Protein AF-A0A3P7XZB9-F1 (afdb_monomer)

Structure (mmCIF, N/CA/C/O backbone):
data_AF-A0A3P7XZB9-F1
#
_entry.id   AF-A0A3P7XZB9-F1
#
loop_
_atom_site.group_PDB
_atom_site.id
_atom_site.type_symbol
_atom_site.label_atom_id
_atom_site.label_alt_id
_atom_site.label_comp_id
_atom_site.label_asym_id
_atom_site.label_entity_id
_atom_site.label_seq_id
_atom_site.pdbx_PDB_ins_code
_atom_site.Cartn_x
_atom_site.Cartn_y
_atom_site.Cartn_z
_atom_site.occupancy
_atom_site.B_iso_or_equiv
_atom_site.auth_seq_id
_atom_site.auth_comp_id
_atom_site.auth_asym_id
_atom_site.auth_atom_id
_atom_site.pdbx_PDB_model_num
ATOM 1 N N . MET A 1 1 ? -9.975 9.007 14.722 1.00 91.31 1 MET A N 1
ATOM 2 C CA . MET A 1 1 ? -9.645 9.536 13.384 1.00 91.31 1 MET A CA 1
ATOM 3 C C . MET A 1 1 ? -10.813 9.262 12.447 1.00 91.31 1 MET A C 1
ATOM 5 O O . MET A 1 1 ? -11.227 8.114 12.351 1.00 91.31 1 MET A O 1
ATOM 9 N N . SER A 1 2 ? -11.409 10.288 11.842 1.00 95.75 2 SER A N 1
ATOM 10 C CA . SER A 1 2 ? -12.516 10.125 10.889 1.00 95.75 2 SER A CA 1
ATOM 11 C C . SER A 1 2 ? -12.021 9.703 9.500 1.00 95.75 2 SER A C 1
ATOM 13 O O . SER A 1 2 ? -10.826 9.743 9.218 1.00 95.75 2 SER A O 1
ATOM 15 N N . ALA A 1 3 ? -12.940 9.332 8.602 1.00 94.31 3 ALA A N 1
ATOM 16 C CA . ALA A 1 3 ? -12.600 9.054 7.203 1.00 94.31 3 ALA A CA 1
ATOM 17 C C . ALA A 1 3 ? -11.959 10.254 6.478 1.00 94.31 3 ALA A C 1
ATOM 19 O O . ALA A 1 3 ? -11.137 10.040 5.593 1.00 94.31 3 ALA A O 1
ATOM 20 N N . GLU A 1 4 ? -12.309 11.492 6.850 1.00 94.50 4 GLU A N 1
ATOM 21 C CA . GLU A 1 4 ? -11.699 12.693 6.260 1.00 94.50 4 GLU A CA 1
ATOM 22 C C . GLU A 1 4 ? -10.280 12.906 6.796 1.00 94.50 4 GLU A C 1
ATOM 24 O O . GLU A 1 4 ? -9.359 13.163 6.028 1.00 94.50 4 GLU A O 1
ATOM 29 N N . ASP A 1 5 ? -10.077 12.703 8.101 1.00 95.19 5 ASP A N 1
ATOM 30 C CA . ASP A 1 5 ? -8.743 12.767 8.708 1.00 95.19 5 ASP A CA 1
ATOM 31 C C . ASP A 1 5 ? -7.814 11.702 8.109 1.00 95.19 5 ASP A C 1
ATOM 33 O O . ASP A 1 5 ? -6.656 11.982 7.808 1.00 95.19 5 ASP A O 1
ATOM 37 N N . LEU A 1 6 ? -8.336 10.490 7.888 1.00 94.69 6 LEU A N 1
ATOM 38 C CA . LEU A 1 6 ? -7.588 9.401 7.265 1.00 94.69 6 LEU A CA 1
ATOM 39 C C . LEU A 1 6 ? -7.213 9.733 5.816 1.00 94.69 6 LEU A C 1
ATOM 41 O O . LEU A 1 6 ? -6.099 9.443 5.388 1.00 94.69 6 LEU A O 1
ATOM 45 N N . LYS A 1 7 ? -8.122 10.355 5.059 1.00 94.50 7 LYS A N 1
ATOM 46 C CA . LYS A 1 7 ? -7.826 10.827 3.704 1.00 94.50 7 LYS A CA 1
ATOM 47 C C . LYS A 1 7 ? -6.694 11.858 3.719 1.00 94.50 7 LYS A C 1
ATOM 49 O O . LYS A 1 7 ? -5.737 11.708 2.965 1.00 94.50 7 LYS A O 1
ATOM 54 N N . ASN A 1 8 ? -6.776 12.846 4.610 1.00 94.19 8 ASN A N 1
ATOM 55 C CA . ASN A 1 8 ? -5.743 13.871 4.755 1.00 94.19 8 ASN A CA 1
ATOM 56 C C . ASN A 1 8 ? -4.385 13.252 5.106 1.00 94.19 8 ASN A C 1
ATOM 58 O O . ASN A 1 8 ? -3.385 13.626 4.505 1.00 94.19 8 ASN A O 1
ATOM 62 N N . PHE A 1 9 ? -4.355 12.262 6.005 1.00 93.81 9 PHE A N 1
ATOM 63 C CA . PHE A 1 9 ? -3.136 11.522 6.342 1.00 93.81 9 PHE A CA 1
ATOM 64 C C . PHE A 1 9 ? -2.492 10.859 5.113 1.00 93.81 9 PHE A C 1
ATOM 66 O O . PHE A 1 9 ? -1.279 10.950 4.923 1.00 93.81 9 PHE A O 1
ATOM 73 N N . PHE A 1 10 ? -3.284 10.212 4.253 1.00 92.50 10 PHE A N 1
ATOM 74 C CA . PHE A 1 10 ? -2.743 9.590 3.044 1.00 92.50 10 PHE A CA 1
ATOM 75 C C . PHE A 1 10 ? -2.196 10.612 2.042 1.00 92.50 10 PHE A C 1
ATOM 77 O O . PHE A 1 10 ? -1.165 10.359 1.417 1.00 92.50 10 PHE A O 1
ATOM 84 N N . GLU A 1 11 ? -2.853 11.764 1.909 1.00 91.88 11 GLU A N 1
ATOM 85 C CA . GLU A 1 11 ? -2.420 12.825 1.000 1.00 91.88 11 GLU A CA 1
ATOM 86 C C . GLU A 1 11 ? -1.163 13.549 1.509 1.00 91.88 11 GLU A C 1
ATOM 88 O O . GLU A 1 11 ? -0.254 13.794 0.716 1.00 91.88 11 GLU A O 1
ATOM 93 N N . SER A 1 12 ? -1.085 13.866 2.808 1.00 91.25 12 SER A N 1
ATOM 94 C CA . SER A 1 12 ? 0.022 14.642 3.381 1.00 91.25 12 SER A CA 1
ATOM 95 C C . SER A 1 12 ? 1.234 13.792 3.753 1.00 91.25 12 SER A C 1
ATOM 97 O O . SER A 1 12 ? 2.356 14.162 3.418 1.00 91.25 12 SER A O 1
ATOM 99 N N . GLU A 1 13 ? 1.022 12.650 4.412 1.00 89.69 13 GLU A N 1
ATOM 100 C CA . GLU A 1 13 ? 2.111 11.863 5.006 1.00 89.69 13 GLU A CA 1
ATOM 101 C C . GLU A 1 13 ? 2.535 10.680 4.135 1.00 89.69 13 GLU A C 1
ATOM 103 O O . GLU A 1 13 ? 3.694 10.277 4.167 1.00 89.69 13 GLU A O 1
ATOM 108 N N . GLN A 1 14 ? 1.608 10.089 3.373 1.00 87.00 14 GLN A N 1
ATOM 109 C CA . GLN A 1 14 ? 1.889 8.900 2.552 1.00 87.00 14 GLN A CA 1
ATOM 110 C C . GLN A 1 14 ? 2.082 9.225 1.064 1.00 87.00 14 GLN A C 1
ATOM 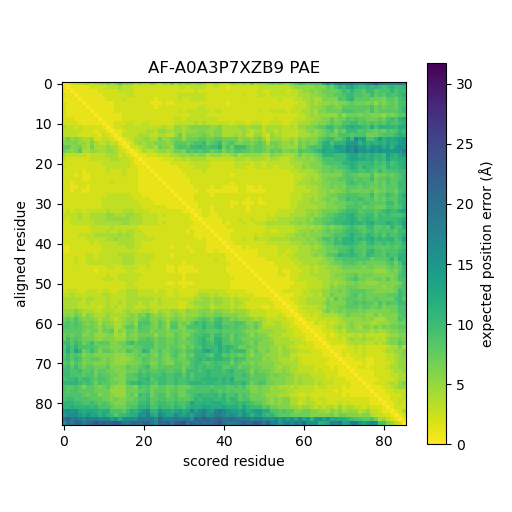112 O O . GLN A 1 14 ? 2.423 8.340 0.281 1.00 87.00 14 GLN A O 1
ATOM 117 N N . GLY A 1 15 ? 1.832 10.472 0.647 1.00 84.50 15 GLY A N 1
ATOM 118 C CA . GLY A 1 15 ? 1.916 10.898 -0.754 1.00 84.50 15 GLY A CA 1
ATOM 119 C C . GLY A 1 15 ? 0.944 10.170 -1.697 1.00 84.50 15 GLY A C 1
ATOM 120 O O . GLY A 1 15 ? 1.110 10.233 -2.916 1.00 84.50 15 GLY A O 1
ATOM 121 N N . ARG A 1 16 ? -0.068 9.4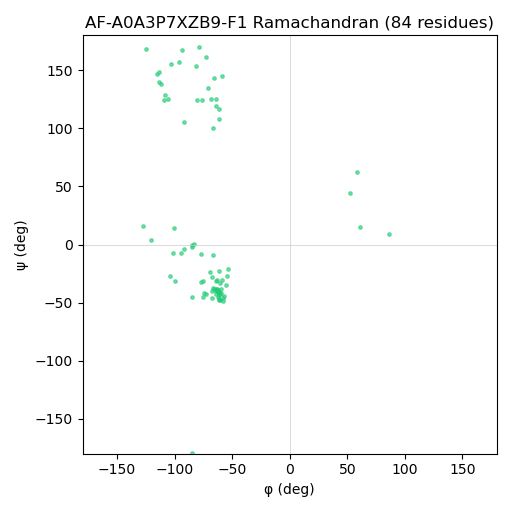71 -1.159 1.00 83.44 16 ARG A N 1
ATOM 122 C CA . ARG A 1 16 ? -1.101 8.761 -1.928 1.00 83.44 16 ARG A CA 1
ATOM 123 C C . ARG A 1 16 ? -2.279 9.708 -2.145 1.00 83.44 16 ARG A C 1
ATOM 125 O O . ARG A 1 16 ? -3.061 9.960 -1.233 1.00 83.44 16 ARG A O 1
ATOM 132 N N . THR A 1 17 ? -2.420 10.223 -3.363 1.00 82.38 17 THR A N 1
ATOM 133 C CA . THR A 1 17 ? -3.518 11.130 -3.734 1.00 82.38 17 THR A CA 1
ATOM 134 C C . THR A 1 17 ? -4.676 10.390 -4.402 1.00 82.38 17 THR A C 1
ATOM 136 O O . THR A 1 17 ? -4.514 9.299 -4.948 1.00 82.38 17 THR A O 1
ATOM 139 N N . GLY A 1 18 ? -5.873 10.984 -4.357 1.00 83.69 18 GLY A N 1
ATOM 140 C CA . GLY A 1 18 ? -7.047 10.463 -5.068 1.00 83.69 18 GLY A CA 1
ATOM 141 C C . GLY A 1 18 ? -7.849 9.397 -4.317 1.00 83.69 18 GLY A C 1
ATOM 142 O O . GLY A 1 18 ? -8.766 8.811 -4.892 1.00 83.69 18 GLY A O 1
ATOM 143 N N . LEU A 1 19 ? -7.551 9.166 -3.035 1.00 88.62 19 LEU A N 1
ATOM 144 C CA . LEU A 1 19 ? -8.381 8.329 -2.173 1.00 88.62 19 LEU A CA 1
ATOM 145 C C . LEU A 1 19 ? -9.765 8.960 -1.985 1.00 88.62 19 LEU A C 1
ATOM 147 O O . LEU A 1 19 ? -9.921 10.111 -1.568 1.00 88.62 19 LEU A O 1
ATOM 151 N N . THR A 1 20 ? -10.793 8.180 -2.299 1.00 93.00 20 THR A N 1
ATOM 152 C CA . THR A 1 20 ? -12.186 8.577 -2.088 1.00 93.00 20 THR A CA 1
ATOM 153 C C . THR A 1 20 ? -12.595 8.339 -0.639 1.00 93.00 20 THR A C 1
ATOM 155 O O . THR A 1 20 ? -12.102 7.432 0.035 1.00 93.00 20 THR A O 1
ATOM 158 N N . ARG A 1 21 ? -13.578 9.107 -0.160 1.00 92.06 21 ARG A N 1
ATOM 159 C CA . ARG A 1 21 ? -14.116 8.944 1.197 1.00 92.06 21 ARG A CA 1
ATOM 160 C C . ARG A 1 21 ? -14.608 7.517 1.471 1.00 92.06 21 ARG A C 1
ATOM 162 O O . ARG A 1 21 ? -14.473 7.033 2.592 1.00 92.06 21 ARG A O 1
ATOM 169 N N . ASP A 1 22 ? -15.169 6.841 0.472 1.00 94.62 22 ASP A N 1
ATOM 170 C CA . ASP A 1 22 ? -15.672 5.475 0.637 1.00 94.62 22 ASP A CA 1
ATOM 171 C C . ASP A 1 22 ? -14.545 4.436 0.702 1.00 94.62 22 ASP A C 1
ATOM 173 O O . ASP A 1 22 ? -14.654 3.482 1.472 1.00 94.62 22 ASP A O 1
ATOM 177 N N . GLN A 1 23 ? -13.420 4.662 0.014 1.00 93.94 23 GLN A N 1
ATOM 178 C CA . GLN A 1 23 ? -12.206 3.861 0.217 1.00 93.94 23 GLN A CA 1
ATOM 179 C C . GLN A 1 23 ? -11.653 4.041 1.636 1.00 93.94 23 GLN A C 1
ATOM 181 O O . GLN A 1 23 ? -11.337 3.051 2.292 1.00 93.94 23 GLN A O 1
ATOM 186 N N . CYS A 1 24 ? -11.623 5.269 2.167 1.00 95.06 24 CYS A N 1
ATOM 187 C CA . CYS A 1 24 ? -11.213 5.505 3.555 1.00 95.06 24 CYS A CA 1
ATOM 188 C C . CYS A 1 24 ? -12.128 4.778 4.553 1.00 95.06 24 CYS A C 1
ATOM 190 O O . CYS A 1 24 ? -11.638 4.139 5.479 1.00 95.06 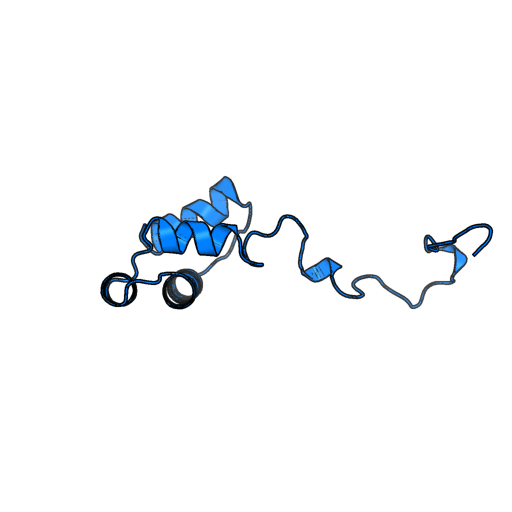24 CYS A O 1
ATOM 192 N N . LYS A 1 25 ? -13.453 4.790 4.351 1.00 95.88 25 LYS 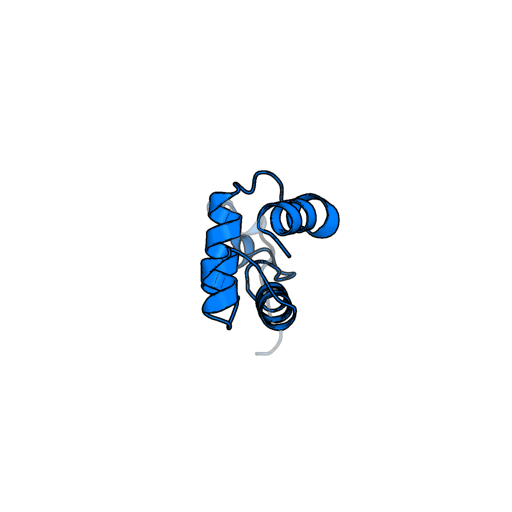A N 1
ATOM 193 C CA . LYS A 1 25 ? -14.380 4.002 5.187 1.00 95.88 25 LYS A CA 1
ATOM 194 C C . LYS A 1 25 ? -14.139 2.496 5.072 1.00 95.88 25 LYS A C 1
ATOM 196 O O . LYS A 1 25 ? -14.239 1.793 6.073 1.00 95.88 25 LYS A O 1
ATOM 201 N N . ALA A 1 26 ? -13.824 1.992 3.878 1.00 96.06 26 ALA A N 1
ATOM 202 C CA . ALA A 1 26 ? -13.497 0.582 3.685 1.00 96.06 26 ALA A CA 1
ATOM 203 C C . ALA A 1 26 ? -12.241 0.183 4.478 1.00 96.06 26 ALA A C 1
ATOM 205 O O . ALA A 1 26 ? -12.245 -0.859 5.132 1.00 96.06 26 ALA A O 1
ATOM 206 N N . LEU A 1 27 ? -11.215 1.041 4.501 1.00 95.44 27 LEU A N 1
ATOM 207 C CA . LEU A 1 27 ? -10.025 0.849 5.334 1.00 95.44 27 LEU A CA 1
ATOM 208 C C . LEU A 1 27 ? -10.377 0.847 6.827 1.00 95.44 27 LEU A C 1
ATOM 210 O O . LEU A 1 27 ? -9.958 -0.052 7.551 1.00 95.44 27 LEU A O 1
ATOM 214 N N . ILE A 1 28 ? -11.210 1.787 7.285 1.00 96.38 28 ILE A N 1
ATOM 215 C CA . ILE A 1 28 ? -11.684 1.811 8.678 1.00 96.38 28 ILE A CA 1
ATOM 216 C C . ILE A 1 28 ? -12.398 0.503 9.028 1.00 96.38 28 ILE A C 1
ATOM 218 O O . ILE A 1 28 ? -12.060 -0.133 10.020 1.00 96.38 28 ILE A O 1
ATOM 222 N N . ASN A 1 29 ? -13.322 0.044 8.186 1.00 95.88 29 ASN A N 1
ATOM 223 C CA . ASN A 1 29 ? -14.048 -1.205 8.418 1.00 95.88 29 ASN A CA 1
ATOM 224 C C . ASN 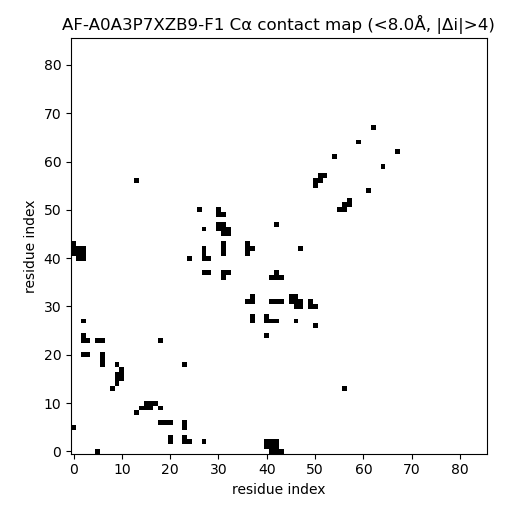A 1 29 ? -13.149 -2.448 8.409 1.00 95.88 29 ASN A C 1
ATOM 226 O O . ASN A 1 29 ? -13.444 -3.412 9.118 1.00 95.88 29 ASN A O 1
ATOM 230 N N . ARG A 1 30 ? -12.071 -2.435 7.616 1.00 96.25 30 ARG A N 1
ATOM 231 C CA . ARG A 1 30 ? -11.110 -3.539 7.515 1.00 96.25 30 ARG A CA 1
ATOM 232 C C . ARG A 1 30 ? -10.182 -3.610 8.729 1.00 96.25 30 ARG A C 1
ATOM 234 O O . ARG A 1 30 ? -9.955 -4.707 9.231 1.00 96.25 30 ARG A O 1
ATOM 241 N N . PHE A 1 31 ? -9.647 -2.475 9.179 1.00 96.38 31 PHE A N 1
ATOM 242 C CA . PHE A 1 31 ? -8.541 -2.443 10.146 1.00 96.38 31 PHE A CA 1
ATOM 243 C C . PHE A 1 31 ? -8.950 -2.086 11.576 1.00 96.38 31 PHE A C 1
ATOM 245 O O . PHE A 1 31 ? -8.287 -2.522 12.513 1.00 96.38 31 PHE A O 1
ATOM 252 N N . GLU A 1 32 ? -10.033 -1.337 11.785 1.00 97.50 32 GLU A N 1
ATOM 253 C CA . GLU A 1 32 ? -10.467 -0.972 13.137 1.00 97.50 32 GLU A CA 1
ATOM 254 C C . GLU A 1 32 ? -10.977 -2.209 13.885 1.00 97.50 32 GLU A C 1
ATOM 256 O O . GLU A 1 32 ? -11.876 -2.860 13.374 1.00 97.50 32 GLU A O 1
ATOM 261 N N . PRO A 1 33 ? -10.485 -2.578 15.078 1.00 95.12 33 PRO A N 1
ATOM 262 C CA . PRO A 1 33 ? -10.971 -3.769 15.782 1.00 95.12 33 PRO A CA 1
ATOM 263 C C . PRO A 1 33 ? -12.330 -3.559 16.471 1.00 95.12 33 PRO A C 1
ATOM 265 O O . PRO A 1 33 ? -13.122 -4.498 16.565 1.00 95.12 33 PRO A O 1
ATOM 268 N N . SER A 1 34 ? -12.622 -2.342 16.944 1.00 96.25 34 SER A N 1
ATOM 269 C CA . SER A 1 34 ? -13.856 -2.046 17.676 1.00 96.25 34 SER A CA 1
ATOM 270 C C . SER A 1 34 ? -15.065 -1.949 16.745 1.00 96.25 34 SER A C 1
ATOM 272 O O . SER A 1 34 ? -15.105 -1.137 15.820 1.00 96.25 34 SER A O 1
ATOM 274 N N . HIS A 1 35 ? -16.099 -2.743 17.030 1.00 94.44 35 HIS A N 1
ATOM 275 C CA . HIS A 1 35 ? -17.347 -2.714 16.270 1.00 94.44 35 HIS A CA 1
ATOM 276 C C . HIS A 1 35 ? -18.073 -1.363 16.379 1.00 94.44 35 HIS A C 1
ATOM 278 O O . HIS A 1 35 ? -18.597 -0.876 15.380 1.00 94.44 35 HIS A O 1
ATOM 284 N N . GLU A 1 36 ? -18.074 -0.731 17.556 1.00 95.62 36 GLU A N 1
ATOM 285 C CA . GLU A 1 36 ? -18.666 0.603 17.732 1.00 95.62 36 GLU A CA 1
ATOM 286 C C . GLU A 1 36 ? -17.955 1.637 16.856 1.00 95.62 36 GLU A C 1
ATOM 288 O O . GLU A 1 36 ? -18.599 2.371 16.108 1.00 95.62 36 GLU A O 1
ATOM 293 N N . ASN A 1 37 ? -16.621 1.646 16.868 1.00 94.44 37 ASN A N 1
ATOM 294 C CA . ASN A 1 37 ? -15.843 2.584 16.061 1.00 94.44 37 ASN A CA 1
ATOM 295 C C . ASN A 1 37 ? -16.087 2.387 14.557 1.00 94.44 37 ASN A C 1
ATOM 297 O O . ASN A 1 37 ? -16.261 3.372 13.836 1.00 94.44 37 ASN A O 1
ATOM 301 N N . ARG A 1 38 ? -16.209 1.135 14.088 1.00 95.00 38 ARG A N 1
ATOM 302 C CA . ARG A 1 38 ? -16.610 0.837 12.700 1.00 95.00 38 ARG A CA 1
ATOM 303 C C . ARG A 1 38 ? -17.973 1.434 12.356 1.00 95.00 38 ARG A C 1
ATOM 305 O O . ARG A 1 38 ? -18.104 2.078 11.318 1.00 95.00 38 ARG A O 1
ATOM 312 N N . GLN A 1 39 ? -18.971 1.283 13.231 1.00 94.69 39 GLN A N 1
ATOM 313 C CA . GLN A 1 39 ? -20.305 1.857 13.009 1.00 94.69 39 GLN A CA 1
ATOM 314 C C . GLN A 1 39 ? -20.263 3.383 12.870 1.00 94.69 39 GLN A C 1
ATOM 316 O O . GLN A 1 39 ? -20.944 3.947 12.011 1.00 94.69 39 GLN A O 1
ATOM 321 N N . TYR A 1 40 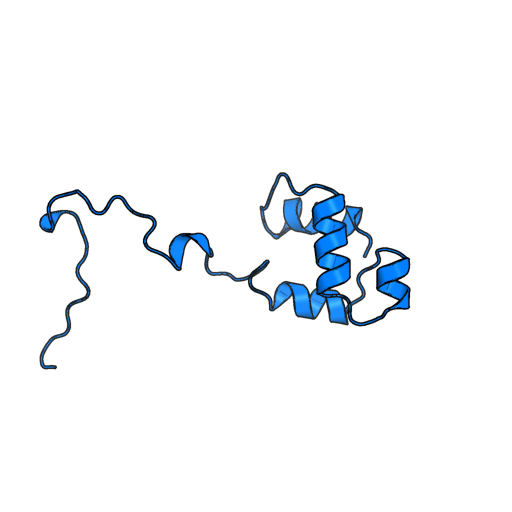? -19.419 4.050 13.658 1.00 95.00 40 TYR A N 1
ATOM 322 C CA . TYR A 1 40 ? -19.232 5.499 13.581 1.00 95.00 40 TYR A CA 1
ATOM 323 C C . TYR A 1 40 ? -18.247 5.949 12.490 1.00 95.00 40 TYR A C 1
ATOM 325 O O . TYR A 1 40 ? -18.058 7.151 12.308 1.00 95.00 40 TYR A O 1
ATOM 333 N N . ASN A 1 41 ? -17.664 5.028 11.712 1.00 94.50 41 ASN A N 1
ATOM 334 C CA . ASN A 1 41 ? -16.599 5.305 10.739 1.00 94.50 41 ASN A CA 1
ATOM 335 C C . ASN A 1 41 ? -15.420 6.066 11.368 1.00 94.50 41 ASN A C 1
ATOM 337 O O . ASN A 1 41 ? -14.910 7.044 10.810 1.00 94.50 41 ASN A O 1
ATOM 341 N N . LEU A 1 42 ? -15.014 5.615 12.551 1.00 96.56 42 LEU A N 1
ATOM 342 C CA . LEU A 1 42 ? -13.871 6.121 13.289 1.00 96.56 42 LEU A CA 1
ATOM 343 C C . LEU A 1 42 ? -12.797 5.041 13.361 1.00 96.56 42 LEU A C 1
ATOM 345 O O . LEU A 1 42 ? -13.088 3.871 13.573 1.00 96.56 42 LEU A O 1
ATOM 349 N N . MET A 1 43 ? -11.546 5.455 13.213 1.00 97.06 43 MET A N 1
ATOM 350 C CA . MET A 1 43 ? -10.372 4.632 13.470 1.00 97.06 43 MET A CA 1
ATOM 351 C C . MET A 1 43 ? -9.716 5.083 14.775 1.00 97.06 43 MET A C 1
ATOM 353 O O . MET A 1 43 ? -9.427 6.274 14.960 1.00 97.06 43 MET A O 1
ATOM 357 N N . GLY A 1 44 ? -9.543 4.133 15.686 1.00 96.50 44 GLY A N 1
ATOM 358 C CA . GLY A 1 44 ? -8.791 4.262 16.924 1.00 96.50 44 GLY A CA 1
ATOM 359 C C . GLY A 1 44 ? -7.301 3.999 16.708 1.00 96.50 44 GLY A C 1
ATOM 360 O O . GLY A 1 44 ? -6.847 3.734 15.595 1.00 96.50 44 GLY A O 1
ATOM 361 N N . ILE A 1 45 ? -6.523 4.076 17.789 1.00 96.19 45 ILE A N 1
ATOM 362 C CA . ILE A 1 45 ? -5.065 3.904 17.723 1.00 96.19 45 ILE A CA 1
ATOM 363 C C . ILE A 1 45 ? -4.660 2.485 17.310 1.00 96.19 45 ILE A C 1
ATOM 365 O O . ILE A 1 45 ? -3.738 2.321 16.514 1.00 96.19 45 ILE A O 1
ATOM 369 N N . ASP A 1 46 ? -5.384 1.470 17.782 1.00 96.00 46 ASP A N 1
ATOM 370 C CA . ASP A 1 46 ? -5.103 0.074 17.443 1.00 96.00 46 ASP A CA 1
ATOM 371 C C . ASP A 1 46 ? -5.377 -0.189 15.960 1.00 96.00 46 ASP A C 1
ATOM 373 O O . ASP A 1 46 ? -4.531 -0.743 15.261 1.00 96.00 46 ASP A O 1
ATOM 377 N N . GLY A 1 47 ? -6.520 0.286 15.449 1.00 96.50 47 GLY A N 1
ATOM 378 C CA . GLY A 1 47 ? -6.859 0.180 14.030 1.00 96.50 47 GLY A CA 1
ATOM 379 C C . GLY A 1 47 ? -5.876 0.923 13.133 1.00 96.50 47 GLY A C 1
ATOM 380 O O . GLY A 1 47 ? -5.476 0.407 12.091 1.00 96.50 47 GLY A O 1
ATOM 381 N N . PHE A 1 48 ? -5.427 2.105 13.561 1.00 96.00 48 PHE A N 1
ATOM 382 C CA . PHE A 1 48 ? -4.421 2.864 12.825 1.00 96.00 48 PHE A CA 1
ATOM 383 C C . PHE A 1 48 ? -3.053 2.178 12.832 1.00 96.00 48 PHE A C 1
ATOM 385 O O . PHE A 1 48 ? -2.396 2.110 11.799 1.00 96.00 48 PHE A O 1
ATOM 392 N N . THR A 1 49 ? -2.646 1.596 13.960 1.00 95.75 49 THR A N 1
ATOM 393 C CA . THR A 1 49 ? -1.401 0.820 14.050 1.00 95.75 49 THR 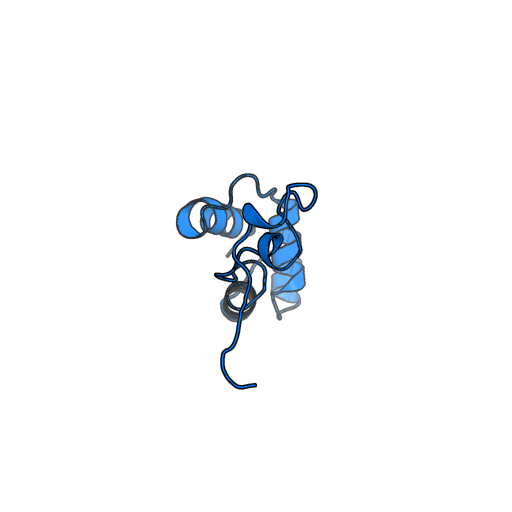A CA 1
ATOM 394 C C . THR A 1 49 ? -1.446 -0.392 13.119 1.00 95.75 49 THR A C 1
ATOM 396 O O . THR A 1 49 ? -0.486 -0.649 12.396 1.00 95.75 49 THR A O 1
ATOM 399 N N . LEU A 1 50 ? -2.574 -1.108 13.075 1.00 95.25 50 LEU A N 1
ATOM 400 C CA . LEU A 1 50 ? -2.768 -2.229 12.153 1.00 95.25 50 LEU A CA 1
ATOM 401 C C . LEU A 1 50 ? -2.747 -1.789 10.684 1.00 95.25 50 LEU A C 1
ATOM 403 O O . LEU A 1 50 ? -2.182 -2.500 9.858 1.00 95.25 50 LEU A O 1
ATOM 407 N N . LEU A 1 51 ? -3.320 -0.626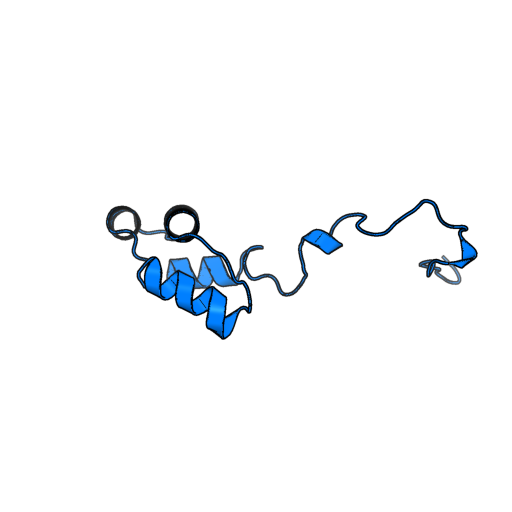 10.360 1.00 95.06 51 LEU A N 1
ATOM 408 C CA . LEU A 1 51 ? -3.250 -0.050 9.017 1.00 95.06 51 LEU A CA 1
ATOM 409 C C . LEU A 1 51 ? -1.798 0.239 8.609 1.00 95.06 51 LEU A C 1
ATOM 411 O O . LEU A 1 51 ? -1.390 -0.159 7.521 1.00 95.06 51 LEU A O 1
ATOM 415 N N . LEU A 1 52 ? -1.014 0.885 9.477 1.00 93.81 52 LEU A N 1
ATOM 416 C CA . LEU A 1 52 ? 0.389 1.219 9.199 1.00 93.81 52 LEU A CA 1
ATOM 417 C C . LEU A 1 52 ? 1.276 -0.018 9.013 1.00 93.81 52 LEU A C 1
ATOM 419 O O . LEU A 1 52 ? 2.247 0.034 8.269 1.00 93.81 52 LEU A O 1
ATOM 423 N N . LEU A 1 53 ? 0.944 -1.126 9.678 1.00 92.75 53 LEU A N 1
ATOM 424 C CA . LEU A 1 53 ? 1.643 -2.407 9.537 1.00 92.75 53 LEU A CA 1
ATOM 425 C C . LEU A 1 53 ? 1.135 -3.252 8.356 1.00 92.75 53 LEU A C 1
ATOM 427 O O . LEU A 1 53 ? 1.616 -4.366 8.150 1.00 92.75 53 LEU A O 1
ATOM 431 N N . SER A 1 54 ? 0.138 -2.767 7.615 1.00 91.94 54 SER A N 1
ATOM 432 C CA . SER A 1 54 ? -0.452 -3.485 6.489 1.00 91.94 54 SER A CA 1
ATOM 433 C C . SER A 1 54 ? 0.195 -3.118 5.155 1.00 91.94 54 SER A C 1
ATOM 435 O O . SER A 1 54 ? 0.870 -2.100 5.025 1.00 91.94 54 SER A O 1
ATOM 437 N N . GLU A 1 55 ? -0.113 -3.912 4.129 1.00 88.19 55 GLU A N 1
ATOM 438 C CA . GLU A 1 55 ? 0.264 -3.666 2.730 1.00 88.19 55 GLU A CA 1
ATOM 439 C C . GLU A 1 55 ? -0.156 -2.281 2.196 1.00 88.19 55 GLU A C 1
ATOM 441 O O . GLU A 1 55 ? 0.425 -1.787 1.234 1.00 88.19 55 GLU A O 1
ATOM 446 N N . GLU A 1 56 ? -1.142 -1.625 2.821 1.00 87.75 56 GLU A N 1
ATOM 447 C CA . GLU A 1 56 ? -1.600 -0.287 2.423 1.00 87.75 56 GLU A CA 1
ATOM 448 C C . GLU A 1 56 ? -0.573 0.816 2.707 1.00 87.75 56 GLU A C 1
ATOM 450 O O . GLU A 1 56 ? -0.616 1.880 2.079 1.00 87.75 56 GLU A O 1
ATOM 455 N N . CYS A 1 57 ? 0.324 0.561 3.658 1.00 88.88 57 CYS A N 1
ATOM 456 C CA . CYS A 1 57 ? 1.364 1.472 4.123 1.00 88.88 57 CYS A CA 1
ATOM 457 C C . CYS A 1 57 ? 2.753 0.821 4.086 1.00 88.88 57 CYS A C 1
ATOM 459 O O . CYS A 1 57 ? 3.686 1.323 4.713 1.00 88.88 57 CYS A O 1
ATOM 461 N N . ASP A 1 58 ? 2.899 -0.293 3.364 1.00 88.75 58 ASP A N 1
ATOM 462 C CA . ASP A 1 58 ? 4.192 -0.946 3.218 1.00 88.75 58 ASP A CA 1
ATOM 463 C C . ASP A 1 58 ? 5.158 -0.045 2.434 1.00 88.75 58 ASP A C 1
ATOM 465 O O . ASP A 1 58 ? 4.782 0.667 1.498 1.00 88.75 58 ASP A O 1
ATOM 469 N N . ILE A 1 59 ? 6.429 -0.073 2.831 1.00 87.38 59 ILE A N 1
ATOM 470 C CA . ILE A 1 59 ? 7.488 0.709 2.191 1.00 87.38 59 ILE A CA 1
ATOM 471 C C . ILE A 1 59 ? 7.769 0.205 0.773 1.00 87.38 59 ILE A C 1
ATOM 473 O O . ILE A 1 59 ? 8.196 0.969 -0.097 1.00 87.38 59 ILE A O 1
ATOM 477 N N . PHE A 1 60 ? 7.528 -1.084 0.528 1.00 87.00 60 PHE A N 1
ATOM 478 C CA . PHE A 1 60 ? 7.616 -1.656 -0.804 1.00 87.00 60 PHE A CA 1
ATOM 479 C C . PHE A 1 60 ? 6.343 -1.365 -1.586 1.00 87.00 60 PHE A C 1
ATOM 481 O O . PHE A 1 60 ? 5.244 -1.748 -1.199 1.00 87.00 60 PHE A O 1
ATOM 488 N N . ASN A 1 61 ? 6.501 -0.736 -2.750 1.00 85.06 61 ASN A N 1
ATOM 489 C CA . ASN A 1 61 ? 5.382 -0.536 -3.657 1.00 85.06 61 ASN A CA 1
ATOM 490 C C . ASN A 1 61 ? 4.864 -1.906 -4.151 1.00 85.06 61 ASN A C 1
ATOM 492 O O . ASN A 1 61 ? 5.610 -2.612 -4.843 1.00 85.06 61 ASN A O 1
ATOM 496 N N . PRO A 1 62 ? 3.594 -2.268 -3.876 1.00 83.50 62 PRO A N 1
ATOM 497 C CA . PRO A 1 62 ? 3.045 -3.578 -4.219 1.00 83.50 62 PRO A CA 1
ATOM 498 C C . PRO A 1 62 ? 3.036 -3.861 -5.727 1.00 83.50 62 PRO A C 1
ATOM 500 O O . PRO A 1 62 ? 3.084 -5.022 -6.129 1.00 83.50 62 PRO A O 1
ATOM 503 N N . VAL A 1 63 ? 3.057 -2.829 -6.581 1.00 85.50 63 VAL A N 1
ATOM 504 C CA . VAL A 1 63 ? 3.190 -2.990 -8.043 1.00 85.50 63 VAL A CA 1
ATOM 505 C C . VAL A 1 63 ? 4.502 -3.690 -8.412 1.00 85.50 63 VAL A C 1
ATOM 507 O O . VAL A 1 63 ? 4.540 -4.463 -9.366 1.00 85.50 63 VAL A O 1
ATOM 510 N N . HIS A 1 64 ? 5.570 -3.464 -7.643 1.00 89.50 64 HIS A N 1
ATOM 511 C CA . HIS A 1 64 ? 6.880 -4.073 -7.876 1.00 89.50 64 HIS A CA 1
ATOM 512 C C . HIS A 1 64 ? 7.035 -5.467 -7.252 1.00 89.50 64 HIS A C 1
ATOM 514 O O . HIS A 1 64 ? 8.068 -6.101 -7.452 1.00 89.50 64 HIS A O 1
ATOM 520 N N . LEU A 1 65 ? 6.020 -5.976 -6.542 1.00 88.88 65 LEU A N 1
ATOM 521 C CA . LEU A 1 65 ? 5.999 -7.362 -6.052 1.00 88.88 65 LEU A CA 1
ATOM 522 C C . LEU A 1 65 ? 5.659 -8.373 -7.158 1.00 88.88 65 LEU A C 1
ATOM 524 O O . LEU A 1 65 ? 5.743 -9.581 -6.946 1.00 88.88 65 LEU A O 1
ATOM 528 N N . GLN A 1 66 ? 5.277 -7.888 -8.338 1.00 91.62 66 GLN A N 1
ATOM 529 C CA . GLN A 1 66 ? 5.040 -8.691 -9.531 1.00 91.62 66 GLN A CA 1
ATOM 530 C C . GLN A 1 66 ? 5.893 -8.177 -10.693 1.00 91.62 66 GLN A C 1
ATOM 532 O O . GLN A 1 66 ? 6.478 -7.091 -10.642 1.00 91.62 66 GLN A O 1
ATOM 537 N N . VAL A 1 67 ? 5.959 -8.967 -11.767 1.00 93.69 67 VAL A N 1
ATOM 538 C CA . VAL A 1 67 ? 6.599 -8.541 -13.014 1.00 93.69 67 VAL A CA 1
ATOM 539 C C . VAL A 1 67 ? 5.843 -7.327 -13.557 1.00 93.69 67 VAL A C 1
ATOM 541 O O . VAL A 1 67 ? 4.718 -7.441 -14.033 1.00 93.69 67 VAL A O 1
ATOM 544 N N . CYS A 1 68 ? 6.472 -6.160 -13.454 1.00 94.00 68 CYS A N 1
ATOM 545 C CA . CYS A 1 68 ? 5.899 -4.853 -13.795 1.00 94.00 68 CYS A CA 1
ATOM 546 C C . CYS A 1 68 ? 6.689 -4.120 -14.890 1.00 94.00 68 CYS A C 1
ATOM 548 O O . CYS A 1 68 ? 6.391 -2.973 -15.215 1.00 94.00 68 CYS A O 1
ATOM 550 N N . GLN A 1 69 ? 7.711 -4.773 -15.444 1.00 94.06 69 GLN A N 1
ATOM 551 C CA . GLN A 1 69 ? 8.544 -4.257 -16.525 1.00 94.06 69 GLN A CA 1
ATOM 552 C C . GLN A 1 69 ? 8.147 -4.920 -17.845 1.00 94.06 69 GLN A C 1
ATOM 554 O O . GLN A 1 69 ? 7.610 -6.028 -17.861 1.00 94.06 69 GLN A O 1
ATOM 559 N N . ASP A 1 70 ? 8.425 -4.247 -18.959 1.00 96.25 70 ASP A N 1
ATOM 560 C CA . ASP A 1 70 ? 8.368 -4.879 -20.275 1.00 96.25 70 ASP A CA 1
ATOM 561 C C . ASP A 1 70 ? 9.396 -6.011 -20.303 1.00 96.25 70 ASP A C 1
ATOM 563 O O . ASP A 1 70 ? 10.582 -5.734 -20.172 1.00 96.25 70 ASP A O 1
ATOM 567 N N . MET A 1 71 ? 8.947 -7.261 -20.453 1.00 96.81 71 MET A N 1
ATOM 568 C CA . MET A 1 71 ? 9.796 -8.461 -20.515 1.00 96.81 71 MET A CA 1
ATOM 569 C C . MET A 1 71 ? 10.018 -8.965 -21.951 1.00 96.81 71 MET A C 1
ATOM 571 O O . MET A 1 71 ? 10.439 -10.104 -22.145 1.00 96.81 71 MET A O 1
ATOM 575 N N . SER A 1 72 ? 9.697 -8.153 -22.963 1.00 97.56 72 SER A N 1
ATOM 576 C CA . SER A 1 72 ? 9.853 -8.506 -24.380 1.00 97.56 72 SER A CA 1
ATOM 577 C C . SER A 1 72 ? 11.169 -8.026 -25.009 1.00 97.56 72 SER A C 1
ATOM 579 O O . SER A 1 72 ? 11.473 -8.404 -26.143 1.00 97.56 72 SER A O 1
ATOM 581 N N . GLN A 1 73 ? 11.972 -7.228 -24.293 1.00 97.88 73 GLN A N 1
ATOM 582 C CA . GLN A 1 73 ? 13.261 -6.739 -24.789 1.00 97.88 73 GLN A CA 1
ATOM 583 C C . GLN A 1 73 ? 14.314 -7.864 -24.809 1.00 97.88 73 GLN A C 1
ATOM 585 O O . GLN A 1 73 ? 14.185 -8.873 -24.110 1.00 97.88 73 GLN A O 1
ATOM 590 N N . PRO A 1 74 ? 15.410 -7.711 -25.572 1.00 98.06 74 PRO A N 1
ATOM 591 C CA . PRO A 1 74 ? 16.525 -8.652 -25.517 1.00 98.06 74 PRO A CA 1
ATOM 592 C C . PRO A 1 74 ? 17.119 -8.758 -24.106 1.00 98.06 74 PRO A C 1
ATOM 594 O O . PRO A 1 74 ? 17.262 -7.746 -23.421 1.00 98.06 74 PRO A O 1
ATOM 597 N N . ILE A 1 75 ? 17.566 -9.959 -23.714 1.00 95.88 75 ILE A N 1
ATOM 598 C CA . ILE A 1 75 ? 18.050 -10.265 -22.351 1.00 95.88 75 ILE A CA 1
ATOM 599 C C . ILE A 1 75 ? 19.164 -9.326 -21.851 1.00 95.88 75 ILE A C 1
ATOM 601 O O . ILE A 1 75 ? 19.280 -9.072 -20.658 1.00 95.88 75 ILE A O 1
ATOM 605 N N . THR A 1 76 ? 19.949 -8.758 -22.766 1.00 96.88 76 THR A N 1
ATOM 606 C CA . THR A 1 76 ? 21.032 -7.806 -22.481 1.00 96.88 76 THR A CA 1
ATOM 607 C C . THR A 1 76 ? 20.559 -6.461 -21.918 1.00 96.88 76 THR A C 1
ATOM 609 O O . THR A 1 76 ? 21.397 -5.662 -21.515 1.00 96.88 76 THR A O 1
ATOM 612 N N . HIS A 1 77 ? 19.250 -6.189 -21.904 1.00 97.38 77 HIS A N 1
ATOM 613 C CA . HIS A 1 77 ? 18.659 -4.960 -21.359 1.00 97.38 77 HIS A CA 1
ATOM 614 C C . HIS A 1 77 ? 18.260 -5.079 -19.883 1.00 97.38 77 HIS A C 1
ATOM 616 O O . HIS A 1 77 ? 17.832 -4.092 -19.289 1.00 97.38 77 HIS A O 1
ATOM 622 N N . TYR A 1 78 ? 18.401 -6.264 -19.285 1.00 97.50 78 TYR A N 1
ATOM 623 C CA . TYR A 1 78 ? 18.001 -6.521 -17.905 1.00 97.50 78 TYR A CA 1
ATOM 624 C C . TYR A 1 78 ? 19.213 -6.848 -17.040 1.00 97.50 78 TYR A C 1
ATOM 626 O O . TYR A 1 78 ? 20.157 -7.511 -17.474 1.00 97.50 78 TYR A O 1
ATOM 634 N N . TYR A 1 79 ? 19.155 -6.437 -15.775 1.00 97.12 79 TYR A N 1
ATOM 635 C CA . TYR A 1 79 ? 20.040 -6.990 -14.758 1.00 97.12 79 TYR A CA 1
ATOM 636 C C . TYR A 1 79 ? 19.621 -8.430 -14.451 1.00 97.12 79 TYR A C 1
ATOM 638 O O . TYR A 1 79 ? 18.439 -8.715 -14.265 1.00 97.12 79 TYR A O 1
ATOM 646 N N . ILE A 1 80 ? 20.595 -9.336 -14.381 1.00 95.50 80 ILE A N 1
ATOM 647 C CA . ILE A 1 80 ? 20.364 -10.752 -14.090 1.00 95.50 80 ILE A CA 1
ATOM 648 C C . ILE A 1 80 ? 20.889 -11.039 -12.688 1.00 95.50 80 ILE A C 1
ATOM 650 O O . ILE A 1 80 ? 22.061 -10.801 -12.398 1.00 95.50 80 ILE A O 1
ATOM 654 N N . ALA A 1 81 ? 20.026 -11.571 -11.823 1.00 96.00 81 ALA A N 1
ATOM 655 C CA . ALA A 1 81 ? 20.438 -12.078 -10.522 1.00 96.00 81 ALA A CA 1
ATOM 656 C C . ALA A 1 81 ? 21.337 -13.309 -10.724 1.00 96.00 81 ALA A C 1
ATOM 658 O O . ALA A 1 81 ? 20.861 -14.407 -11.004 1.00 96.00 81 ALA A O 1
ATOM 659 N N . SER A 1 82 ? 22.649 -13.112 -10.622 1.00 94.75 82 SER A N 1
ATOM 660 C CA . SER A 1 82 ? 23.656 -14.161 -10.780 1.00 94.75 82 SER A CA 1
ATOM 661 C C . SER A 1 82 ? 24.350 -14.445 -9.454 1.00 94.75 82 SER A C 1
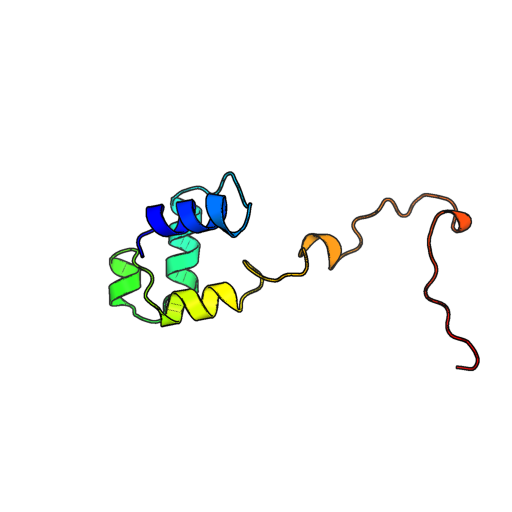ATOM 663 O O . SER A 1 82 ? 24.737 -13.514 -8.748 1.00 94.75 82 SER A O 1
ATOM 665 N N . SER A 1 83 ? 24.576 -15.720 -9.153 1.00 95.44 83 SER A N 1
ATOM 666 C CA . SER A 1 83 ? 25.383 -16.159 -8.013 1.00 95.44 83 SER A CA 1
ATOM 667 C C . SER A 1 83 ? 26.654 -16.844 -8.506 1.00 95.44 83 SER A C 1
ATOM 669 O O . SER A 1 83 ? 26.672 -17.468 -9.567 1.00 95.44 83 SER A O 1
ATOM 671 N N . HIS A 1 84 ? 27.732 -16.727 -7.737 1.00 93.75 84 HIS A N 1
ATOM 672 C CA . HIS A 1 84 ? 29.010 -17.354 -8.041 1.00 93.75 84 HIS A CA 1
ATOM 673 C C . HIS A 1 84 ? 29.260 -18.511 -7.069 1.00 93.75 84 HIS A C 1
ATOM 675 O O . HIS A 1 84 ? 29.213 -18.308 -5.859 1.00 93.75 84 HIS A O 1
ATOM 681 N N . LYS A 1 85 ? 29.577 -19.701 -7.605 1.00 74.81 85 LYS A N 1
ATOM 682 C CA . LYS A 1 85 ? 29.801 -20.953 -6.848 1.00 74.81 85 LYS A CA 1
ATOM 683 C C . LYS A 1 85 ? 28.589 -21.370 -6.000 1.00 74.81 85 LYS A C 1
ATOM 685 O O . LYS A 1 85 ? 28.673 -21.420 -4.776 1.00 74.81 85 LYS A O 1
ATOM 690 N N . THR A 1 86 ? 27.478 -21.646 -6.681 1.00 64.25 86 THR A N 1
ATOM 691 C CA . THR A 1 86 ? 26.271 -22.267 -6.097 1.00 64.25 86 THR A CA 1
ATOM 692 C C . THR A 1 86 ? 26.229 -23.741 -6.465 1.00 64.25 86 THR A C 1
ATOM 694 O O . THR A 1 86 ? 26.733 -24.057 -7.567 1.00 64.25 86 THR A O 1
#

pLDDT: mean 92.74, std 5.33, range [64.25, 98.06]

InterPro domains:
  IPR001192 Phosphoinositide phospholipase C family [PTHR10336] (1-86)
  IPR011992 EF-hand domain pair [SSF47473] (1-68)
  IPR015359 Phosphoinositide-specific phospholipase C, EF-hand-like domain [PF09279] (1-62)
  IPR017946 PLC-like phosphodiesterase, TIM beta/alpha-barrel domain superfamily [G3DSA:3.20.20.190] (65-86)
  IPR017946 PLC-like phosphodiesterase, TIM beta/alpha-barrel domain superfamily [SSF51695] (69-86)

Sequence (86 aa):
MSAEDLKNFFESEQGRTGLTRDQCKALINRFEPSHENRQYNLMGIDGFTLLLLSEECDIFNPVHLQVCQDMSQPITHYYIASSHKT

Nearest PDB structures (foldseek):
  1qat-assembly1_A  TM=8.414E-01  e=6.794E-04  Rattus norvegicus
  1qas-assembly2_B  TM=8.449E-01  e=1.262E-03  Rattus norvegicus
  4qj3-assembly1_B  TM=8.564E-01  e=1.187E-03  Homo sapiens
  1qat-assembly2_B  TM=8.395E-01  e=1.262E-03  Rattus norvegicus
  1djy-assembly2_B  TM=8.177E-01  e=1.343E-03  Rattus norvegicus

Organism: NCBI:txid31246

Secondary structure (DSSP, 8-state):
-BHHHHHHHHHHTS------HHHHHHHHHHH---HHHHHTTB--HHHHHHHHTSGGG-SS-GGGGS--S---S-GGGS-----S--

Radius of gyration: 18.93 Å; Cα contacts (8 Å, |Δi|>4): 69; chains: 1; bounding box: 50×37×43 Å

Solvent-accessible surface area (backbone atoms only — not comparable to full-atom values): 5330 Å² total; per-residue (Å²): 81,44,32,67,56,50,41,50,45,32,44,74,76,66,68,49,72,88,73,47,64,65,57,35,38,49,49,26,58,70,38,24,80,50,68,68,36,37,76,71,43,29,32,52,70,68,14,47,52,50,41,57,74,28,84,90,50,43,90,64,62,70,70,70,78,48,95,74,68,88,84,84,66,65,74,90,79,55,91,75,97,77,82,82,93,125

Mean predicted aligned error: 5.16 Å

Foldseek 3Di:
DALVVQQVCCVPPVVDPDDDSVNSLVLQCVQAPDPVCNVVRHHDPRSVVSCCVDPVNDPDDVCVVDPNDPPPDPPVVDDDPDDDPD